Protein AF-A0A4V0I1I7-F1 (afdb_monomer)

Sequence (158 aa):
MDQAVNSFRTLLMPAVGELPGETQLRAARLLPERVKAGPLDWWPTDAVPNGTGDRLLVGVAVWSVYDLTMLDLLESAVRHGQGAGVPVGVFNIDQLAAADFERLMPGIGFVHHPPVVGHWVGGKLIEKACGFHARELVARLFGLDPKAMIERPTPAGA

Nearest PDB structures (foldseek):
  2dj0-assembly1_A  TM=6.803E-01  e=1.557E-02  Homo sapiens
  7f05-assembly1_A  TM=6.419E-01  e=9.604E-02  Homo sapiens
  5crg-assembly1_B  TM=6.267E-01  e=1.025E-01  Homo sapiens
  1sji-assembly1_B  TM=6.079E-01  e=9.604E-02  Canis lupus familiaris
  5crh-assembly1_B  TM=4.684E-01  e=1.094E-01  Homo sapiens

Solvent-accessible surface area (backbone atoms only — not comparable to full-atom values): 9039 Å² total; per-residue (Å²): 141,79,89,74,69,78,52,54,56,58,43,68,54,64,56,94,92,52,50,76,68,54,27,46,55,50,24,56,68,45,45,55,59,57,34,56,75,49,92,39,40,61,40,61,89,86,61,59,82,80,48,74,54,53,31,36,39,39,30,30,38,79,83,35,65,49,38,26,45,37,49,44,53,48,49,51,31,49,76,74,58,34,38,85,78,52,47,42,29,38,37,62,47,88,81,52,57,81,71,47,50,44,68,65,34,73,83,67,72,83,81,84,42,66,27,36,29,35,38,28,50,63,43,37,81,75,44,72,36,42,22,70,56,18,48,47,50,53,17,65,62,37,75,48,66,58,62,73,38,68,59,76,80,74,81,83,79,133

Secondary structure (DSSP, 8-state):
----S--GGGGGSPPTT--HHHHHHHHHHHHHHHHHTTTSEEPPTT----SSS-EEEEEE-TT-HHHHHHHHHHHHHHHTTTTTT--EEEEEGGG--HHHHHHHSTT-----SS-EEEEEETTEEEEEEEHHHHHHHHHHHHT--GGGGTPPPPPS--

Structure (mmCIF, N/CA/C/O backbone):
data_AF-A0A4V0I1I7-F1
#
_entry.id   AF-A0A4V0I1I7-F1
#
loop_
_atom_site.group_PDB
_atom_site.id
_atom_site.type_symbol
_atom_site.label_atom_id
_atom_site.label_alt_id
_atom_site.label_comp_id
_atom_site.label_asym_id
_atom_site.label_entity_id
_atom_site.label_seq_id
_atom_site.pdbx_PDB_ins_code
_atom_site.Cartn_x
_atom_site.Cartn_y
_atom_site.Cartn_z
_atom_site.occupancy
_atom_site.B_iso_or_equiv
_atom_site.auth_seq_id
_atom_site.auth_comp_id
_atom_site.auth_asym_id
_atom_site.auth_atom_id
_atom_site.pdbx_PDB_model_num
ATOM 1 N N . MET A 1 1 ? -7.654 -25.380 -11.602 1.00 40.44 1 MET A N 1
ATOM 2 C CA . MET A 1 1 ? -7.228 -24.347 -12.572 1.00 40.44 1 MET A CA 1
ATOM 3 C C . MET A 1 1 ? -7.431 -22.986 -11.917 1.00 40.44 1 MET A C 1
ATOM 5 O O . MET A 1 1 ? -8.263 -22.920 -11.026 1.00 40.44 1 MET A O 1
ATOM 9 N N . ASP A 1 2 ? -6.641 -21.983 -12.315 1.00 36.97 2 ASP A N 1
ATOM 10 C CA . ASP A 1 2 ? -6.636 -20.569 -11.866 1.00 36.97 2 ASP A CA 1
ATOM 11 C C . ASP A 1 2 ? -5.718 -20.147 -10.704 1.00 36.97 2 ASP A C 1
ATOM 13 O O . ASP A 1 2 ? -6.086 -19.352 -9.849 1.00 36.97 2 ASP A O 1
ATOM 17 N N . GLN A 1 3 ? -4.447 -20.565 -10.753 1.00 36.25 3 GLN A N 1
ATOM 18 C CA . GLN A 1 3 ? -3.342 -19.836 -10.097 1.00 36.25 3 GLN A CA 1
ATOM 19 C C . GLN A 1 3 ? -2.623 -18.859 -11.051 1.00 36.25 3 GLN A C 1
ATOM 21 O O . GLN A 1 3 ? -1.468 -18.502 -10.847 1.00 36.25 3 GLN A O 1
ATOM 26 N N . ALA A 1 4 ? -3.319 -18.399 -12.094 1.00 41.94 4 ALA A N 1
ATOM 27 C CA . ALA A 1 4 ? -2.883 -17.303 -12.960 1.00 41.94 4 ALA A CA 1
ATOM 28 C C . ALA A 1 4 ? -3.600 -15.988 -12.598 1.00 41.94 4 ALA A C 1
ATOM 30 O O . ALA A 1 4 ? -3.901 -15.169 -13.463 1.00 41.94 4 ALA A O 1
ATOM 31 N N . VAL A 1 5 ? -3.892 -15.773 -11.311 1.00 53.62 5 VAL A N 1
ATOM 32 C CA . VAL A 1 5 ? -4.196 -14.425 -10.821 1.00 53.62 5 VAL A CA 1
ATOM 33 C C . VAL A 1 5 ? -2.866 -13.669 -10.867 1.00 53.62 5 VAL A C 1
ATOM 35 O O . VAL A 1 5 ? -2.000 -13.900 -10.030 1.00 53.62 5 VAL A O 1
ATOM 38 N N . ASN A 1 6 ? -2.660 -12.875 -11.925 1.00 79.50 6 ASN A N 1
ATOM 39 C CA . ASN A 1 6 ? -1.418 -12.154 -12.238 1.00 79.50 6 ASN A CA 1
ATOM 40 C C . ASN A 1 6 ? -0.776 -11.557 -10.977 1.00 79.50 6 ASN A C 1
ATOM 42 O O . ASN A 1 6 ? -1.309 -10.606 -10.429 1.00 79.50 6 ASN A O 1
ATOM 46 N N . SER A 1 7 ? 0.351 -12.082 -10.502 1.00 90.62 7 SER A N 1
ATOM 47 C CA . SER A 1 7 ? 1.042 -11.542 -9.318 1.00 90.62 7 SER A CA 1
ATOM 48 C C . SER A 1 7 ? 1.454 -10.077 -9.531 1.00 90.62 7 SER A C 1
ATOM 50 O O . SER A 1 7 ? 1.843 -9.692 -10.630 1.00 90.62 7 SER A O 1
ATOM 52 N N . PHE A 1 8 ? 1.430 -9.244 -8.490 1.00 94.44 8 PHE A N 1
ATOM 53 C CA . PHE A 1 8 ? 1.973 -7.880 -8.535 1.00 94.44 8 PHE A CA 1
ATOM 54 C C . PHE A 1 8 ? 3.439 -7.863 -8.979 1.00 94.44 8 PHE A C 1
ATOM 56 O O . PHE A 1 8 ? 3.883 -6.930 -9.643 1.00 94.44 8 PHE A O 1
ATOM 63 N N . ARG A 1 9 ? 4.195 -8.921 -8.681 1.00 91.50 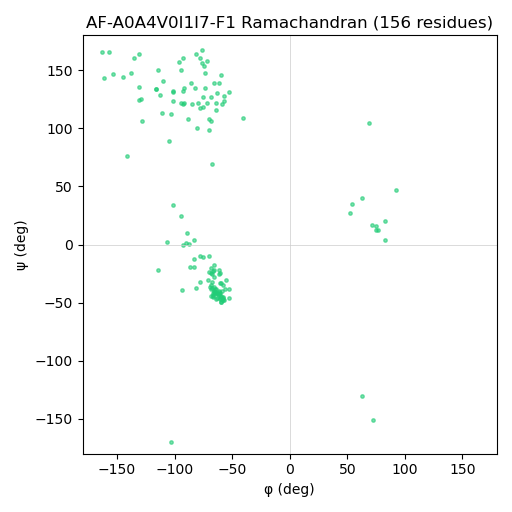9 ARG A N 1
ATOM 64 C CA . ARG A 1 9 ? 5.608 -9.048 -9.056 1.00 91.50 9 ARG A CA 1
ATOM 65 C C . ARG A 1 9 ? 5.814 -9.155 -10.562 1.00 91.50 9 ARG A C 1
ATOM 67 O O . ARG A 1 9 ? 6.892 -8.803 -11.039 1.00 91.50 9 ARG A O 1
ATOM 74 N N . THR A 1 10 ? 4.802 -9.578 -11.324 1.00 92.00 10 THR A N 1
ATOM 75 C CA . THR A 1 10 ? 4.903 -9.618 -12.791 1.00 92.00 10 THR A CA 1
ATOM 76 C C . THR A 1 10 ? 5.019 -8.219 -13.393 1.00 92.00 10 THR A C 1
ATOM 78 O O . THR A 1 10 ? 5.499 -8.084 -14.515 1.00 92.00 10 THR A O 1
ATOM 81 N N . LEU A 1 11 ? 4.668 -7.162 -12.645 1.00 92.19 11 LEU A N 1
ATOM 82 C CA . LEU A 1 11 ? 4.889 -5.777 -13.065 1.00 92.19 11 LEU A CA 1
ATOM 83 C C . LEU A 1 11 ? 6.376 -5.482 -13.314 1.00 92.19 11 LEU A C 1
ATOM 85 O O . LEU A 1 11 ? 6.687 -4.730 -14.235 1.00 92.19 11 LEU A O 1
ATOM 89 N N . LEU A 1 12 ? 7.277 -6.117 -12.553 1.00 91.06 12 LEU A N 1
ATOM 90 C CA . LEU A 1 12 ? 8.732 -5.969 -12.678 1.00 91.06 12 LEU A CA 1
ATOM 91 C C . LEU A 1 12 ? 9.385 -6.963 -13.645 1.00 91.06 12 LEU A C 1
ATOM 93 O O . LEU A 1 12 ? 10.606 -6.943 -13.797 1.00 91.06 12 LEU A O 1
ATOM 97 N N . MET A 1 13 ? 8.617 -7.838 -14.299 1.00 88.94 13 MET A N 1
ATOM 98 C CA . MET A 1 13 ? 9.179 -8.674 -15.357 1.00 88.94 13 MET A CA 1
ATOM 99 C C . MET A 1 13 ? 9.462 -7.795 -16.578 1.00 88.94 13 MET A C 1
ATOM 101 O O . MET A 1 13 ? 8.521 -7.161 -17.061 1.00 88.94 13 MET A O 1
ATOM 105 N N . PRO A 1 14 ? 10.708 -7.726 -17.075 1.00 85.06 14 PRO A N 1
ATOM 106 C CA . PRO A 1 14 ? 11.041 -6.889 -18.221 1.00 85.06 14 PRO A CA 1
ATOM 107 C C . PRO A 1 14 ? 10.336 -7.399 -19.479 1.00 85.06 14 PRO A C 1
ATOM 109 O O . PRO A 1 14 ? 10.271 -8.608 -19.722 1.00 85.06 14 PRO A O 1
ATOM 112 N N . ALA A 1 15 ? 9.817 -6.482 -20.293 1.00 83.69 15 ALA A N 1
ATOM 113 C CA . ALA A 1 15 ? 9.385 -6.819 -21.641 1.00 83.69 15 ALA A CA 1
ATOM 114 C C . ALA A 1 15 ? 10.608 -7.077 -22.541 1.00 83.69 15 ALA A C 1
ATOM 116 O O . ALA A 1 15 ? 11.723 -6.629 -22.264 1.00 83.69 15 ALA A O 1
ATOM 117 N N . VAL A 1 16 ? 10.410 -7.817 -23.635 1.00 85.00 16 VAL A N 1
ATOM 118 C CA . VAL A 1 16 ? 11.488 -8.094 -24.595 1.00 85.00 16 VAL A CA 1
ATOM 119 C C . VAL A 1 16 ? 12.040 -6.773 -25.137 1.00 85.00 16 VAL A C 1
ATOM 121 O O . VAL A 1 16 ? 11.303 -5.991 -25.729 1.00 85.00 16 VAL A O 1
ATOM 124 N N . GLY A 1 17 ? 13.340 -6.546 -24.936 1.00 85.38 17 GLY A N 1
ATOM 125 C CA . GLY A 1 17 ? 14.036 -5.337 -25.386 1.00 85.38 17 GLY A CA 1
ATOM 126 C C . GLY A 1 17 ? 13.905 -4.122 -24.461 1.00 85.38 17 GLY A C 1
ATOM 127 O O . GLY A 1 17 ? 14.421 -3.067 -24.811 1.00 85.38 17 GLY A O 1
ATOM 128 N N . GLU A 1 18 ? 13.255 -4.255 -23.302 1.00 86.69 18 GLU A N 1
ATOM 129 C CA . GLU A 1 18 ? 13.057 -3.162 -22.343 1.00 86.69 18 GLU A CA 1
ATOM 130 C C . GLU A 1 18 ? 14.289 -2.975 -21.442 1.00 86.69 18 GLU A C 1
ATOM 132 O O . GLU A 1 18 ? 14.843 -3.936 -20.898 1.00 86.69 18 GLU A O 1
ATOM 137 N N . LEU A 1 19 ? 14.716 -1.725 -21.251 1.00 86.88 19 LEU A N 1
ATOM 138 C CA . LEU A 1 19 ? 15.767 -1.382 -20.294 1.00 86.88 19 LEU A CA 1
ATOM 139 C C . LEU A 1 19 ? 15.224 -1.409 -18.848 1.00 86.88 19 LEU A C 1
ATOM 141 O O . LEU A 1 19 ? 14.032 -1.186 -18.618 1.00 86.88 19 LEU A O 1
ATOM 145 N N . PRO A 1 20 ? 16.079 -1.595 -17.820 1.00 78.25 20 PRO A N 1
ATOM 146 C CA . PRO A 1 20 ? 15.618 -1.657 -16.429 1.00 78.25 20 PRO A CA 1
ATOM 147 C C . PRO A 1 20 ? 14.811 -0.432 -15.957 1.00 78.25 20 PRO A C 1
ATOM 149 O O . PRO A 1 20 ? 13.827 -0.585 -15.235 1.00 78.25 20 PRO A O 1
ATOM 152 N N . GLY A 1 21 ? 15.183 0.783 -16.380 1.00 82.69 21 GLY A N 1
ATOM 153 C CA . GLY A 1 21 ? 14.437 2.004 -16.039 1.00 82.69 21 GLY A CA 1
ATOM 154 C C . GLY A 1 21 ? 13.056 2.076 -16.703 1.00 82.69 21 GLY A C 1
ATOM 155 O O . GLY A 1 21 ? 12.094 2.536 -16.091 1.00 82.69 21 GLY A O 1
ATOM 156 N N . GLU A 1 22 ? 12.931 1.555 -17.924 1.00 88.88 22 GLU A N 1
ATOM 157 C CA . GLU A 1 22 ? 11.658 1.486 -18.652 1.00 88.88 22 GLU A CA 1
ATOM 158 C C . GLU A 1 22 ? 10.698 0.496 -17.982 1.00 88.88 22 GLU A C 1
ATOM 160 O O . GLU A 1 22 ? 9.518 0.805 -17.810 1.00 88.88 22 GLU A O 1
ATOM 165 N N . THR A 1 23 ? 11.231 -0.623 -17.474 1.00 89.56 23 THR A N 1
ATOM 166 C CA . THR A 1 23 ? 10.464 -1.608 -16.694 1.00 89.56 23 THR A CA 1
ATOM 167 C C . THR A 1 23 ? 9.822 -0.964 -15.464 1.00 89.56 23 THR A C 1
ATOM 169 O O . THR A 1 23 ? 8.639 -1.174 -15.205 1.00 89.56 23 THR A O 1
ATOM 172 N N . GLN A 1 24 ? 10.565 -0.140 -14.715 1.00 89.62 24 GLN A N 1
ATOM 173 C CA . GLN A 1 24 ? 10.038 0.536 -13.522 1.00 89.62 24 GLN A CA 1
ATOM 174 C C . GLN A 1 24 ? 8.955 1.565 -13.866 1.00 89.62 24 GLN A C 1
ATOM 176 O O . GLN A 1 24 ? 7.911 1.599 -13.213 1.00 89.62 24 GLN A O 1
ATOM 181 N N . LEU A 1 25 ? 9.160 2.366 -14.917 1.00 91.25 25 LEU A N 1
ATOM 182 C CA . LEU A 1 25 ? 8.164 3.334 -15.389 1.00 91.25 25 LEU A CA 1
ATOM 183 C C . LEU A 1 25 ? 6.878 2.642 -15.853 1.00 91.25 25 LEU A C 1
ATOM 185 O O . LEU A 1 25 ? 5.772 3.071 -15.511 1.00 91.25 25 LEU A O 1
ATOM 189 N N . ARG A 1 26 ? 7.007 1.539 -16.599 1.00 93.38 26 ARG A N 1
ATOM 190 C CA . ARG A 1 26 ? 5.865 0.721 -17.009 1.00 93.38 26 ARG A CA 1
ATOM 191 C C . ARG A 1 26 ? 5.158 0.122 -15.798 1.00 93.38 26 ARG A C 1
ATOM 193 O O . ARG A 1 26 ? 3.933 0.203 -15.727 1.00 93.38 26 ARG A O 1
ATOM 200 N N . ALA A 1 27 ? 5.900 -0.444 -14.850 1.00 93.50 27 ALA A N 1
ATOM 201 C CA . ALA A 1 27 ? 5.341 -1.007 -13.628 1.00 93.50 27 ALA A CA 1
ATOM 202 C C . ALA A 1 27 ? 4.544 0.048 -12.843 1.00 93.50 27 ALA A C 1
ATOM 204 O O . ALA A 1 27 ? 3.400 -0.208 -12.471 1.00 93.50 27 ALA A O 1
ATOM 205 N N . ALA A 1 28 ? 5.095 1.256 -12.666 1.00 93.69 28 ALA A N 1
ATOM 206 C CA . ALA A 1 28 ? 4.421 2.367 -11.991 1.00 93.69 28 ALA A CA 1
ATOM 207 C C . ALA A 1 28 ? 3.104 2.757 -12.682 1.00 93.69 28 ALA A C 1
ATOM 209 O O . ALA A 1 28 ? 2.111 3.031 -12.008 1.00 93.69 28 ALA A O 1
ATOM 210 N N . ARG A 1 29 ? 3.082 2.753 -14.023 1.00 94.31 29 ARG A N 1
ATOM 211 C CA . ARG A 1 29 ? 1.887 3.053 -14.826 1.00 94.31 29 ARG A CA 1
ATOM 212 C C . ARG A 1 29 ? 0.814 1.965 -14.729 1.00 94.31 29 ARG A C 1
ATOM 214 O O . ARG A 1 29 ? -0.366 2.291 -14.746 1.00 94.31 29 ARG A O 1
ATOM 221 N N . LEU A 1 30 ? 1.215 0.697 -14.647 1.00 95.19 30 LEU A N 1
ATOM 222 C CA . LEU A 1 30 ? 0.305 -0.456 -14.621 1.00 95.19 30 LEU A CA 1
ATOM 223 C C . LEU A 1 30 ? -0.188 -0.819 -13.213 1.00 95.19 30 LEU A C 1
ATOM 225 O O . LEU A 1 30 ? -1.205 -1.499 -13.075 1.00 95.19 30 LEU A O 1
ATOM 229 N N . LEU A 1 31 ? 0.503 -0.368 -12.163 1.00 95.81 31 LEU A N 1
ATOM 230 C CA . LEU A 1 31 ? 0.139 -0.661 -10.777 1.00 95.81 31 LEU A CA 1
ATOM 231 C C . LEU A 1 31 ? -1.327 -0.309 -10.440 1.00 95.81 31 LEU A C 1
ATOM 233 O O . LEU A 1 31 ? -2.000 -1.174 -9.878 1.00 95.81 31 LEU A O 1
ATOM 237 N N . PRO A 1 32 ? -1.881 0.869 -10.804 1.00 96.31 32 PRO A N 1
ATOM 238 C CA . PRO A 1 32 ? -3.275 1.199 -10.496 1.00 96.31 32 PRO A CA 1
ATOM 239 C C . PRO A 1 32 ? -4.279 0.231 -11.124 1.00 96.31 32 PRO A C 1
ATOM 241 O O . PRO A 1 32 ? -5.247 -0.162 -10.477 1.00 96.31 32 PRO A O 1
ATOM 244 N N . GLU A 1 33 ? -4.057 -0.162 -12.379 1.00 95.81 33 GLU A N 1
ATOM 245 C CA . GLU A 1 33 ? -4.910 -1.125 -13.083 1.00 95.81 33 GLU A CA 1
ATOM 246 C C . GLU A 1 33 ? -4.831 -2.498 -12.418 1.00 95.81 33 GLU A C 1
ATOM 248 O O . GLU A 1 33 ? -5.858 -3.140 -12.195 1.00 95.81 33 GLU A O 1
ATOM 253 N N . ARG A 1 34 ? -3.625 -2.916 -12.017 1.00 95.94 34 ARG A N 1
ATOM 254 C CA . ARG A 1 34 ? -3.431 -4.182 -11.315 1.00 95.94 34 ARG A CA 1
ATOM 255 C C . ARG A 1 34 ? -4.117 -4.203 -9.951 1.00 95.94 34 ARG A C 1
ATOM 257 O O . ARG A 1 34 ? -4.730 -5.215 -9.619 1.00 95.94 34 ARG A O 1
ATOM 264 N N . VAL A 1 35 ? -4.041 -3.119 -9.179 1.00 96.94 35 VAL A N 1
ATOM 265 C CA . VAL A 1 35 ? -4.757 -2.994 -7.896 1.00 96.94 35 VAL A CA 1
ATOM 266 C C . VAL A 1 35 ? -6.267 -3.121 -8.121 1.00 96.94 35 VAL A C 1
ATOM 268 O O . VAL A 1 35 ? -6.902 -3.959 -7.489 1.00 96.94 35 VAL A O 1
ATOM 271 N N . LYS A 1 36 ? -6.821 -2.371 -9.084 1.00 95.44 36 LYS A N 1
ATOM 272 C CA . LYS A 1 36 ? -8.264 -2.350 -9.398 1.00 95.44 36 LYS A CA 1
ATOM 273 C C . LYS A 1 36 ? -8.817 -3.671 -9.943 1.00 95.44 36 LYS A C 1
ATOM 275 O O . LYS A 1 36 ? -10.021 -3.888 -9.883 1.00 95.44 36 LYS A O 1
ATOM 280 N N . ALA A 1 37 ? -7.969 -4.539 -10.495 1.00 95.31 37 ALA A N 1
ATOM 281 C CA . ALA A 1 37 ? -8.361 -5.886 -10.918 1.00 95.31 37 ALA A CA 1
ATOM 282 C C . ALA A 1 37 ? -8.532 -6.866 -9.734 1.00 95.31 37 ALA A C 1
ATOM 284 O O . ALA A 1 37 ? -9.012 -7.990 -9.912 1.00 95.31 37 ALA A O 1
ATOM 285 N N . GLY A 1 38 ? -8.100 -6.465 -8.536 1.00 93.75 38 GLY A N 1
ATOM 286 C CA . GLY A 1 38 ? -8.170 -7.233 -7.300 1.00 93.75 38 GLY A CA 1
ATOM 287 C C . GLY A 1 38 ? -9.286 -6.782 -6.350 1.00 93.75 38 GLY A C 1
ATOM 288 O O . GLY A 1 38 ? -10.142 -5.984 -6.716 1.00 93.75 38 GLY A O 1
ATOM 289 N N . PRO A 1 39 ? -9.282 -7.291 -5.106 1.00 95.62 39 PRO A N 1
ATOM 290 C CA . PRO A 1 39 ? -10.163 -6.842 -4.029 1.00 95.62 39 PRO A CA 1
ATOM 291 C C . PRO A 1 39 ? -9.631 -5.591 -3.299 1.00 95.62 39 PRO A C 1
ATOM 293 O O . PRO A 1 39 ? -10.180 -5.207 -2.271 1.00 95.62 39 PRO A O 1
ATOM 296 N N . LEU A 1 40 ? -8.511 -5.023 -3.755 1.00 96.81 40 LEU A N 1
ATOM 297 C CA . LEU A 1 40 ? -7.871 -3.857 -3.152 1.00 96.81 40 LEU A CA 1
ATOM 298 C C . LEU A 1 40 ? -8.355 -2.581 -3.857 1.00 96.81 40 LEU A C 1
ATOM 300 O O . LEU A 1 40 ? -8.627 -2.589 -5.057 1.00 96.81 40 LEU A O 1
ATOM 304 N N . ASP A 1 41 ? -8.389 -1.466 -3.136 1.00 96.06 41 ASP A N 1
ATOM 305 C CA . ASP A 1 41 ? -8.741 -0.163 -3.694 1.00 96.06 41 ASP A CA 1
ATOM 306 C C . ASP A 1 41 ? -7.482 0.571 -4.162 1.00 96.06 41 ASP A C 1
ATOM 308 O O . ASP A 1 41 ? -6.507 0.689 -3.420 1.00 96.06 41 ASP A O 1
ATOM 312 N N . TRP A 1 42 ? -7.504 1.161 -5.358 1.00 96.62 42 TRP A N 1
ATOM 313 C CA . TRP A 1 42 ? -6.496 2.164 -5.708 1.00 96.62 42 TRP A CA 1
ATOM 314 C C . TRP A 1 42 ? -6.819 3.479 -4.997 1.00 96.62 42 TRP A C 1
ATOM 316 O O . TRP A 1 42 ? -7.872 4.073 -5.240 1.00 96.62 42 TRP A O 1
ATOM 326 N N . TRP A 1 43 ? -5.911 3.940 -4.140 1.00 94.62 43 TRP A N 1
ATOM 327 C CA . TRP A 1 43 ? -6.061 5.177 -3.389 1.00 94.62 43 TRP A CA 1
ATOM 328 C C . TRP A 1 43 ? -5.413 6.347 -4.141 1.00 94.62 43 TRP A C 1
ATOM 330 O O . TRP A 1 43 ? -4.211 6.310 -4.418 1.00 94.62 43 TRP A O 1
ATOM 340 N N . PRO A 1 44 ? -6.175 7.399 -4.479 1.00 88.81 44 PRO A N 1
ATOM 341 C CA . PRO A 1 44 ? -5.616 8.577 -5.120 1.00 88.81 44 PRO A CA 1
ATOM 342 C C . PRO A 1 44 ? -4.810 9.396 -4.099 1.00 88.81 44 PRO A C 1
ATOM 344 O O . PRO A 1 44 ? -5.223 9.593 -2.957 1.00 88.81 44 PRO A O 1
ATOM 347 N N . THR A 1 45 ? -3.618 9.841 -4.491 1.00 82.75 45 THR A N 1
ATOM 348 C CA . THR A 1 45 ? -2.625 10.450 -3.590 1.00 82.75 45 THR A CA 1
ATOM 349 C C . THR A 1 45 ? -3.034 11.822 -3.044 1.00 82.75 45 THR A C 1
ATOM 351 O O . THR A 1 45 ? -2.531 12.254 -2.005 1.00 82.75 45 THR A O 1
ATOM 354 N N . ASP A 1 46 ? -3.971 12.506 -3.693 1.00 83.25 46 ASP A N 1
ATOM 355 C CA . ASP A 1 46 ? -4.566 13.772 -3.260 1.00 83.25 46 ASP A CA 1
ATOM 356 C C . ASP A 1 46 ? -5.713 13.586 -2.249 1.00 83.25 46 ASP A C 1
ATOM 358 O O . ASP A 1 46 ? -6.000 14.502 -1.473 1.00 83.25 46 ASP A O 1
ATOM 362 N N . ALA A 1 47 ? -6.315 12.396 -2.167 1.00 84.38 47 ALA A N 1
ATOM 363 C CA . ALA A 1 47 ? -7.357 12.115 -1.189 1.00 84.38 47 ALA A CA 1
ATOM 364 C C . ALA A 1 47 ? -6.775 11.922 0.213 1.00 84.38 47 ALA A C 1
ATOM 366 O O . ALA A 1 47 ? -5.903 11.084 0.452 1.00 84.38 47 ALA A O 1
ATOM 367 N N . VAL A 1 48 ? -7.316 12.672 1.169 1.00 80.56 48 VAL A N 1
ATOM 368 C CA . VAL A 1 48 ? -7.045 12.452 2.589 1.00 80.56 48 VAL A CA 1
ATOM 369 C C . VAL A 1 48 ? -8.025 11.389 3.100 1.00 80.56 48 VAL A C 1
ATOM 371 O O . VAL A 1 48 ? -9.199 11.431 2.714 1.00 80.56 48 VAL A O 1
ATOM 374 N N . PRO A 1 49 ? -7.591 10.433 3.938 1.00 78.88 49 PRO A N 1
ATOM 375 C CA . PRO A 1 49 ? -8.470 9.462 4.599 1.00 78.88 49 PRO A CA 1
ATOM 376 C C . PRO A 1 49 ? -9.399 10.139 5.627 1.00 78.88 49 PRO A C 1
ATOM 378 O O . PRO A 1 49 ? -9.285 9.959 6.833 1.00 78.88 49 PRO A O 1
ATOM 381 N N . ASN A 1 50 ? -10.345 10.932 5.126 1.00 68.44 50 ASN A N 1
ATOM 382 C CA . ASN A 1 50 ? -11.324 11.689 5.893 1.00 68.44 50 ASN A CA 1
ATOM 383 C C . ASN A 1 50 ? -12.673 10.979 5.768 1.00 68.44 50 ASN A C 1
ATOM 385 O O . ASN A 1 50 ? -13.446 11.241 4.849 1.00 68.44 50 ASN A O 1
ATOM 389 N N . GLY A 1 51 ? -12.952 10.037 6.659 1.00 72.75 51 GLY A N 1
ATOM 390 C CA . GLY A 1 51 ? -14.214 9.300 6.676 1.00 72.75 51 GLY A CA 1
ATOM 391 C C . GLY A 1 51 ? -14.421 8.616 8.018 1.00 72.75 51 GLY A C 1
ATOM 392 O O . GLY A 1 51 ? -13.487 8.511 8.795 1.00 72.75 51 GLY A O 1
ATOM 393 N N . THR A 1 52 ? -15.634 8.157 8.313 1.00 76.75 52 THR A N 1
ATOM 394 C CA . THR A 1 52 ? -15.961 7.493 9.590 1.00 76.75 52 THR A CA 1
ATOM 395 C C . THR A 1 52 ? -15.703 5.984 9.587 1.00 76.75 52 THR A C 1
ATOM 397 O O . THR A 1 52 ? -15.973 5.327 10.586 1.00 76.75 52 THR A O 1
ATOM 400 N N . GLY A 1 53 ? -15.214 5.426 8.477 1.00 84.69 53 GLY A N 1
ATOM 401 C CA . GLY A 1 53 ? -14.952 3.996 8.328 1.00 84.69 53 GLY A CA 1
ATOM 402 C C . GLY A 1 53 ? -13.520 3.603 8.675 1.00 84.69 53 GLY A C 1
ATOM 403 O O . GLY A 1 53 ? -12.606 4.433 8.661 1.00 84.69 53 GLY A O 1
ATOM 404 N N . ASP A 1 54 ? -13.341 2.317 8.945 1.00 93.19 54 ASP A N 1
ATOM 405 C CA . ASP A 1 54 ? -12.026 1.704 9.105 1.00 93.19 54 ASP A CA 1
ATOM 406 C C . ASP A 1 54 ? -11.358 1.563 7.731 1.00 93.19 54 ASP A C 1
ATOM 408 O O . ASP A 1 54 ? -12.039 1.392 6.716 1.00 93.19 54 ASP A O 1
ATOM 412 N N . ARG A 1 55 ? -10.029 1.676 7.672 1.00 94.94 55 ARG A N 1
ATOM 413 C CA . ARG A 1 55 ? -9.253 1.515 6.434 1.00 94.94 55 ARG A CA 1
ATOM 414 C C . ARG A 1 55 ? -7.788 1.243 6.737 1.00 94.94 55 ARG A C 1
ATOM 416 O O . ARG A 1 55 ? -7.197 1.863 7.618 1.00 94.94 55 ARG A O 1
ATOM 423 N N . LEU A 1 56 ? -7.168 0.399 5.925 1.00 96.56 56 LEU A N 1
ATOM 424 C CA . LEU A 1 56 ? -5.717 0.317 5.825 1.00 96.56 56 LEU A CA 1
ATOM 425 C C . LEU A 1 56 ? -5.260 1.068 4.571 1.00 96.56 56 LEU A C 1
ATOM 427 O O . LEU A 1 56 ? -5.708 0.755 3.473 1.00 96.56 56 LEU A 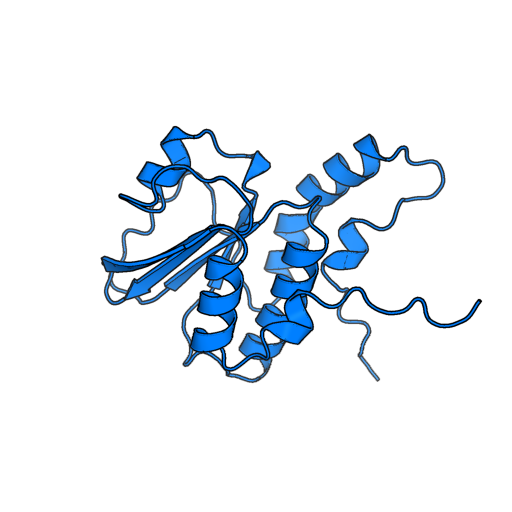O 1
ATOM 431 N N . LEU A 1 57 ? -4.371 2.048 4.713 1.00 96.88 57 LEU A N 1
ATOM 432 C CA . LEU A 1 57 ? -3.665 2.657 3.586 1.00 96.88 57 LEU A CA 1
ATOM 433 C C . LEU A 1 57 ? -2.254 2.087 3.489 1.00 96.88 57 LEU A C 1
ATOM 435 O O . LEU A 1 57 ? -1.532 2.066 4.483 1.00 96.88 57 LEU A O 1
ATOM 439 N N . VAL A 1 58 ? -1.866 1.663 2.289 1.00 97.81 58 VAL A N 1
ATOM 440 C CA . VAL A 1 58 ? -0.589 1.013 1.991 1.00 97.81 58 VAL A CA 1
ATOM 441 C C . VAL A 1 58 ? 0.087 1.735 0.827 1.00 97.81 58 VAL A C 1
ATOM 443 O O . VAL A 1 58 ? -0.308 1.614 -0.330 1.00 97.81 58 VAL A O 1
ATOM 446 N N . GLY A 1 59 ? 1.127 2.493 1.141 1.00 97.50 59 GLY A N 1
ATOM 447 C CA . GLY A 1 59 ? 2.036 3.086 0.175 1.00 97.50 59 GLY A CA 1
ATOM 448 C C . GLY A 1 59 ? 3.126 2.098 -0.197 1.00 97.50 59 GLY A C 1
ATOM 449 O O . GLY A 1 59 ? 3.891 1.683 0.674 1.00 97.50 59 GLY A O 1
ATOM 450 N N . VAL A 1 60 ? 3.225 1.759 -1.479 1.00 97.69 60 VAL A N 1
ATOM 451 C CA . VAL A 1 60 ? 4.254 0.854 -2.001 1.00 97.69 60 VAL A CA 1
ATOM 452 C C . VAL A 1 60 ? 5.218 1.550 -2.948 1.00 97.69 60 VAL A C 1
ATOM 454 O O . VAL A 1 60 ? 4.841 2.473 -3.669 1.00 97.69 60 VAL A O 1
ATOM 457 N N . ALA A 1 61 ? 6.454 1.067 -2.978 1.00 96.06 61 ALA A N 1
ATOM 458 C CA . ALA A 1 61 ? 7.420 1.365 -4.025 1.00 96.06 61 ALA A CA 1
ATOM 459 C C . ALA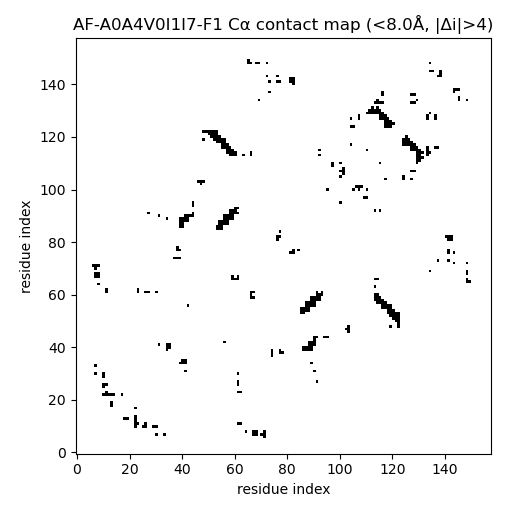 A 1 61 ? 7.367 0.276 -5.095 1.00 96.06 61 ALA A C 1
ATOM 461 O O . ALA A 1 61 ? 7.615 -0.896 -4.805 1.00 96.06 61 ALA A O 1
ATOM 462 N N . VAL A 1 62 ? 7.096 0.640 -6.350 1.00 94.56 62 VAL A N 1
ATOM 463 C CA . VAL A 1 62 ? 6.903 -0.372 -7.405 1.00 94.56 62 VAL A CA 1
ATOM 464 C C . VAL A 1 62 ? 8.186 -1.142 -7.729 1.00 94.56 62 VAL A C 1
ATOM 466 O O . VAL A 1 62 ? 8.133 -2.282 -8.172 1.00 94.56 62 VAL A O 1
ATOM 469 N N . TRP A 1 63 ? 9.347 -0.538 -7.480 1.00 92.00 63 TRP A N 1
ATOM 470 C CA . TRP A 1 63 ? 10.659 -1.164 -7.635 1.00 92.00 63 TRP A CA 1
ATOM 471 C C . TRP A 1 63 ? 11.017 -2.112 -6.476 1.00 92.00 63 TRP A C 1
ATOM 473 O O . TRP A 1 63 ? 12.000 -2.850 -6.567 1.00 92.00 63 TRP A O 1
ATOM 483 N N . SER A 1 64 ? 10.238 -2.127 -5.388 1.00 93.75 64 SER A N 1
ATOM 484 C CA . SER A 1 64 ? 10.457 -3.003 -4.235 1.00 93.75 64 SER A CA 1
ATOM 485 C C . SER A 1 64 ? 9.752 -4.341 -4.438 1.00 93.75 64 SER A C 1
ATOM 487 O O . SER A 1 64 ? 8.536 -4.462 -4.305 1.00 93.75 64 SER A O 1
ATOM 489 N N . VAL A 1 65 ? 10.530 -5.397 -4.690 1.00 92.56 65 VAL A N 1
ATOM 490 C CA . VAL A 1 65 ? 9.991 -6.768 -4.751 1.00 92.56 65 VAL A CA 1
ATOM 491 C C . VAL A 1 65 ? 9.292 -7.147 -3.442 1.00 92.56 65 VAL A C 1
ATOM 493 O O . VAL A 1 65 ? 8.283 -7.838 -3.489 1.00 92.56 65 VAL A O 1
ATOM 496 N N . TYR A 1 66 ? 9.784 -6.677 -2.291 1.00 93.50 66 TYR A N 1
ATOM 497 C CA . TYR A 1 66 ? 9.160 -6.951 -0.993 1.00 93.50 66 TYR A CA 1
ATOM 498 C C . TYR A 1 66 ? 7.762 -6.339 -0.885 1.00 93.50 66 TYR A C 1
ATOM 500 O O . TYR A 1 66 ? 6.856 -6.971 -0.349 1.00 93.50 66 TYR A O 1
ATOM 508 N N . ASP A 1 67 ? 7.569 -5.140 -1.429 1.00 96.25 67 ASP A N 1
ATOM 509 C CA . ASP A 1 67 ? 6.270 -4.474 -1.435 1.00 96.25 67 ASP A CA 1
ATOM 510 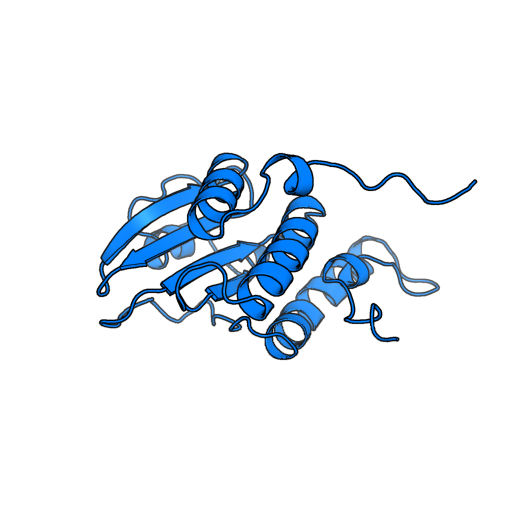C C . ASP A 1 67 ? 5.289 -5.202 -2.351 1.00 96.25 67 ASP A C 1
ATOM 512 O O . ASP A 1 67 ? 4.151 -5.449 -1.963 1.00 96.25 67 ASP A O 1
ATOM 516 N N . LEU A 1 68 ? 5.736 -5.602 -3.546 1.00 95.56 68 LEU A N 1
ATOM 517 C CA . LEU A 1 68 ? 4.895 -6.348 -4.483 1.00 95.56 68 LEU A CA 1
ATOM 518 C C . LEU A 1 68 ? 4.534 -7.740 -3.942 1.00 95.56 68 LEU A C 1
ATOM 520 O O . LEU A 1 68 ? 3.384 -8.152 -4.057 1.00 95.56 68 LEU A O 1
ATOM 524 N N . THR A 1 69 ? 5.472 -8.438 -3.290 1.00 94.38 69 THR A N 1
ATOM 525 C CA . THR A 1 69 ? 5.186 -9.696 -2.579 1.00 94.38 69 THR A CA 1
ATOM 526 C C . THR A 1 69 ? 4.181 -9.474 -1.447 1.00 94.38 69 THR A C 1
ATOM 528 O O . THR A 1 69 ? 3.253 -10.263 -1.279 1.00 94.38 69 THR A O 1
ATOM 531 N N . MET A 1 70 ? 4.329 -8.394 -0.674 1.00 95.69 70 MET A N 1
ATOM 532 C CA . MET A 1 70 ? 3.366 -8.051 0.371 1.00 95.69 70 MET A CA 1
ATOM 533 C C . MET A 1 70 ? 1.971 -7.798 -0.217 1.00 95.69 70 MET A C 1
ATOM 535 O O . MET A 1 70 ? 0.996 -8.258 0.370 1.00 95.69 70 MET A O 1
ATOM 539 N N . LEU A 1 71 ? 1.858 -7.124 -1.368 1.00 97.19 71 LEU A N 1
ATOM 540 C CA . LEU A 1 71 ? 0.570 -6.919 -2.041 1.00 97.19 71 LEU A CA 1
ATOM 541 C C . LEU A 1 71 ? -0.061 -8.228 -2.530 1.00 97.19 71 LEU A C 1
ATOM 543 O O . LEU A 1 71 ? -1.272 -8.374 -2.400 1.00 97.19 71 LEU A O 1
ATOM 547 N N . ASP A 1 72 ? 0.725 -9.187 -3.031 1.00 96.12 72 ASP A N 1
ATOM 548 C CA . ASP A 1 72 ? 0.217 -10.521 -3.394 1.00 96.12 72 ASP A CA 1
ATOM 549 C C . ASP A 1 72 ? -0.385 -11.245 -2.179 1.00 96.12 72 ASP A C 1
ATOM 551 O O . ASP A 1 72 ? -1.491 -11.789 -2.241 1.00 96.12 72 ASP A O 1
ATOM 555 N N . LEU A 1 73 ? 0.329 -11.226 -1.049 1.00 95.31 73 LEU A N 1
ATOM 556 C CA . LEU A 1 73 ? -0.125 -11.851 0.195 1.00 95.31 73 LEU A CA 1
ATOM 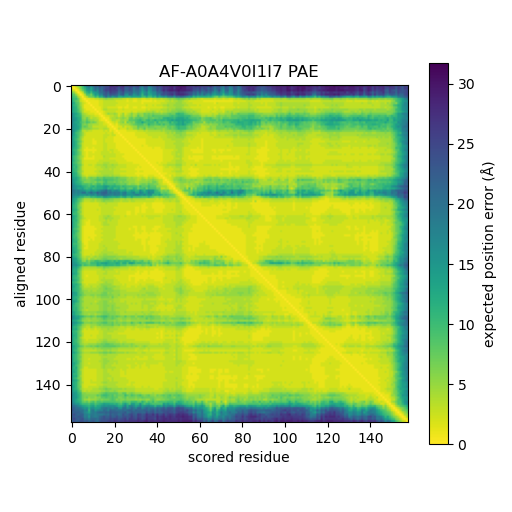557 C C . LEU A 1 73 ? -1.353 -11.140 0.769 1.00 95.31 73 LEU A C 1
ATOM 559 O O . LEU A 1 73 ? -2.292 -11.801 1.211 1.00 95.31 73 LEU A O 1
ATOM 563 N N . LEU A 1 74 ? -1.367 -9.807 0.729 1.00 95.94 74 LEU A N 1
ATOM 564 C CA . LEU A 1 74 ? -2.478 -8.991 1.204 1.00 95.94 74 LEU A CA 1
ATOM 565 C C . LEU A 1 74 ? -3.728 -9.188 0.344 1.00 95.94 74 LEU A C 1
ATOM 567 O O . LEU A 1 74 ? -4.809 -9.401 0.884 1.00 95.94 74 LEU A O 1
ATOM 571 N N . GLU A 1 75 ? -3.587 -9.191 -0.984 1.00 96.00 75 GLU A N 1
ATOM 572 C CA . GLU A 1 75 ? -4.681 -9.512 -1.901 1.00 96.00 75 GLU A CA 1
ATOM 573 C C . GLU A 1 75 ? -5.259 -10.899 -1.602 1.00 96.00 75 GLU A C 1
ATOM 575 O O . GLU A 1 75 ? -6.478 -11.041 -1.488 1.00 96.00 75 GLU A O 1
ATOM 580 N N . SER A 1 76 ? -4.401 -11.911 -1.443 1.00 95.00 76 SER A N 1
ATOM 581 C CA . SER A 1 76 ? -4.843 -13.260 -1.087 1.00 95.00 76 SER A CA 1
ATOM 582 C C . SER A 1 76 ? -5.604 -13.261 0.241 1.00 95.00 76 SER A C 1
ATOM 584 O O . SER A 1 76 ? -6.713 -13.789 0.303 1.00 95.00 76 SER A O 1
ATOM 586 N N . ALA A 1 77 ? -5.074 -12.611 1.280 1.00 95.44 77 ALA A N 1
ATOM 587 C CA . ALA A 1 77 ? -5.734 -12.517 2.580 1.00 95.44 77 ALA A CA 1
ATOM 588 C C . ALA A 1 77 ? -7.127 -11.882 2.495 1.00 95.44 77 ALA A C 1
ATOM 590 O O . ALA A 1 77 ? -8.090 -12.449 3.016 1.00 95.44 77 ALA A O 1
ATOM 591 N N . VAL A 1 78 ? -7.262 -10.754 1.791 1.00 95.56 78 VAL A N 1
ATOM 592 C CA . VAL A 1 78 ? -8.561 -10.087 1.617 1.00 95.56 78 VAL A CA 1
ATOM 593 C C . VAL A 1 78 ? -9.549 -10.997 0.880 1.00 95.56 78 VAL A C 1
ATOM 595 O O . VAL A 1 78 ? -10.699 -11.111 1.304 1.00 95.56 78 VAL A O 1
ATOM 598 N N . ARG A 1 79 ? -9.121 -11.713 -0.175 1.00 94.62 79 ARG A N 1
ATOM 599 C CA . ARG A 1 79 ? -9.994 -12.670 -0.893 1.00 94.62 79 ARG A CA 1
ATOM 600 C C . ARG A 1 79 ? -10.507 -13.794 0.008 1.00 94.62 79 ARG A C 1
ATOM 602 O O . ARG A 1 79 ? -11.628 -14.252 -0.188 1.00 94.62 79 ARG A O 1
ATOM 609 N N . HIS A 1 80 ? -9.711 -14.223 0.985 1.00 94.00 80 HIS A N 1
ATOM 610 C CA . HIS A 1 80 ? -10.083 -15.265 1.946 1.00 94.00 80 HIS A CA 1
ATOM 611 C C . HIS A 1 80 ? -10.792 -14.714 3.196 1.00 94.00 80 HIS A C 1
ATOM 613 O O . HIS A 1 80 ? -11.004 -15.451 4.157 1.00 94.00 80 HIS A O 1
ATOM 619 N N . GLY A 1 81 ? -11.178 -13.433 3.197 1.00 92.81 81 GLY A N 1
ATOM 620 C CA . GLY A 1 81 ? -11.917 -12.810 4.297 1.00 92.81 81 GLY A CA 1
ATOM 621 C C . GLY A 1 81 ? -11.070 -12.502 5.535 1.00 92.81 81 GLY A C 1
ATOM 622 O O . GLY A 1 81 ? -11.620 -12.248 6.607 1.00 92.81 81 GLY A O 1
ATOM 623 N N . GLN A 1 82 ? -9.741 -12.515 5.416 1.00 94.00 82 GLN A N 1
ATOM 624 C CA . GLN A 1 82 ? -8.850 -12.078 6.488 1.00 94.00 82 GLN A CA 1
ATOM 625 C C . GLN A 1 82 ? -8.859 -10.542 6.596 1.00 94.00 82 GLN A C 1
ATOM 627 O O . GLN A 1 82 ? -9.130 -9.837 5.626 1.00 94.00 82 GLN A O 1
ATOM 632 N N . GLY A 1 83 ? -8.568 -10.010 7.787 1.00 87.44 83 GLY A N 1
ATOM 633 C CA . GLY A 1 83 ? -8.578 -8.562 8.036 1.00 87.44 83 GLY A CA 1
ATOM 634 C C . GLY A 1 83 ? -9.958 -7.970 8.338 1.00 87.44 83 GLY A C 1
ATOM 635 O O . GLY A 1 83 ? -10.149 -6.771 8.178 1.00 87.44 83 GLY A O 1
ATOM 636 N N . ALA A 1 84 ? -10.924 -8.796 8.762 1.00 85.06 84 ALA A N 1
ATOM 637 C CA . ALA A 1 84 ? -12.224 -8.378 9.313 1.00 85.06 84 ALA A CA 1
ATOM 638 C C . ALA A 1 84 ? -13.037 -7.392 8.444 1.00 85.06 84 ALA A C 1
ATOM 640 O O . ALA A 1 84 ? -13.837 -6.616 8.962 1.00 85.06 84 ALA A O 1
ATOM 641 N N . GLY A 1 85 ? -12.846 -7.420 7.122 1.00 86.44 85 GLY A N 1
ATOM 642 C CA . GLY A 1 85 ? -13.530 -6.514 6.198 1.00 86.44 85 GLY A CA 1
AT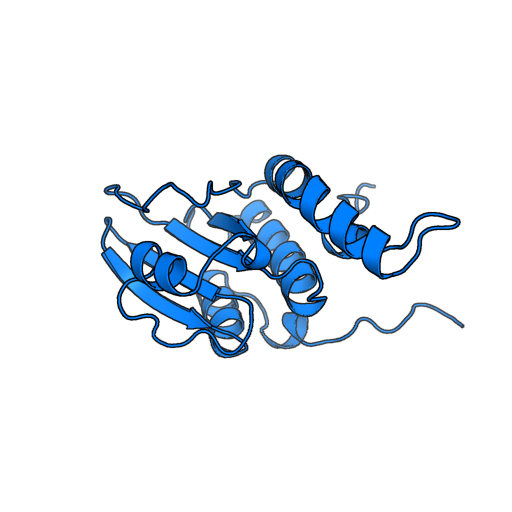OM 643 C C . GLY A 1 85 ? -12.969 -5.090 6.161 1.00 86.44 85 GLY A C 1
ATOM 644 O O . GLY A 1 85 ? -13.612 -4.226 5.573 1.00 86.44 85 GLY A O 1
ATOM 645 N N . VAL A 1 86 ? -11.792 -4.836 6.749 1.00 93.50 86 VAL A N 1
ATOM 646 C CA . VAL A 1 86 ? -11.096 -3.546 6.644 1.00 93.50 86 VAL A CA 1
ATOM 647 C C . VAL A 1 86 ? -10.705 -3.304 5.178 1.00 93.50 86 VAL A C 1
ATOM 649 O O . VAL A 1 86 ? -9.876 -4.046 4.642 1.00 93.50 86 VAL A O 1
ATOM 652 N N . PRO A 1 87 ? -11.252 -2.271 4.510 1.00 94.56 87 PRO A N 1
ATOM 653 C CA . PRO A 1 87 ? -10.863 -1.914 3.152 1.00 94.56 87 PRO A CA 1
ATOM 654 C C . PRO A 1 87 ? -9.383 -1.540 3.083 1.00 94.56 87 PRO A C 1
ATOM 656 O O . PRO A 1 87 ? -8.872 -0.815 3.941 1.00 94.56 87 PRO A O 1
ATOM 659 N N . VAL A 1 88 ? -8.703 -1.991 2.032 1.00 97.19 88 VAL A N 1
ATOM 660 C CA . VAL A 1 88 ? -7.280 -1.720 1.810 1.00 97.19 88 VAL A CA 1
ATOM 661 C C . VAL A 1 88 ? -7.129 -0.781 0.621 1.00 97.19 88 VAL A C 1
ATOM 663 O O . VAL A 1 88 ? -7.406 -1.167 -0.508 1.00 97.19 88 VAL A O 1
ATOM 666 N N . GLY A 1 89 ? -6.668 0.443 0.871 1.00 97.12 89 GLY A N 1
ATOM 667 C CA . GLY A 1 89 ? -6.257 1.390 -0.162 1.00 97.12 89 GLY A CA 1
ATOM 668 C C . GLY A 1 89 ? -4.761 1.291 -0.451 1.00 97.12 89 GLY A C 1
ATOM 669 O O . GLY A 1 89 ? -3.956 1.312 0.476 1.00 97.12 89 GLY A O 1
ATOM 670 N N . VAL A 1 90 ? -4.382 1.227 -1.723 1.00 97.88 90 VAL A N 1
ATOM 671 C CA . VAL A 1 90 ? -2.990 1.148 -2.184 1.00 97.88 90 VAL A CA 1
ATOM 672 C C . VAL A 1 90 ? -2.633 2.393 -2.986 1.00 97.88 90 VAL A C 1
ATOM 674 O O . VAL A 1 90 ? -3.388 2.782 -3.872 1.00 97.88 90 VAL A O 1
ATOM 677 N N . PHE A 1 91 ? -1.474 2.990 -2.721 1.00 96.88 91 PHE A N 1
ATOM 678 C CA . PHE A 1 91 ? -0.931 4.105 -3.506 1.00 96.88 91 PHE A CA 1
ATOM 679 C C . PHE A 1 91 ? 0.559 3.900 -3.802 1.00 96.88 91 PHE A C 1
ATOM 681 O O . PHE A 1 91 ? 1.238 3.121 -3.131 1.00 96.88 91 PHE A O 1
ATOM 688 N N . ASN A 1 92 ? 1.080 4.597 -4.814 1.00 95.88 92 ASN A N 1
ATOM 689 C CA . ASN A 1 92 ? 2.501 4.557 -5.160 1.00 95.88 92 ASN A CA 1
ATOM 690 C C . ASN A 1 92 ? 3.258 5.674 -4.431 1.00 95.88 92 ASN A C 1
ATOM 692 O O . ASN A 1 92 ? 2.945 6.850 -4.618 1.00 95.88 92 ASN A O 1
ATOM 696 N N . ILE A 1 93 ? 4.268 5.320 -3.635 1.00 95.00 93 ILE A N 1
ATOM 697 C CA . ILE A 1 93 ? 5.051 6.303 -2.877 1.00 95.00 93 ILE A CA 1
ATOM 698 C C . ILE A 1 93 ? 5.941 7.175 -3.763 1.00 95.00 93 ILE A C 1
ATOM 700 O O . ILE A 1 93 ? 6.242 8.300 -3.380 1.00 95.00 93 ILE A O 1
ATOM 704 N N . ASP A 1 94 ? 6.312 6.703 -4.957 1.00 92.81 94 ASP A N 1
ATOM 705 C CA . ASP A 1 94 ? 7.150 7.467 -5.890 1.00 92.81 94 ASP A CA 1
ATOM 706 C C . ASP A 1 94 ? 6.392 8.675 -6.485 1.00 92.81 94 ASP A C 1
ATOM 708 O O . ASP A 1 94 ? 6.985 9.531 -7.137 1.00 92.81 94 ASP A O 1
ATOM 712 N N . GLN A 1 95 ? 5.073 8.757 -6.267 1.00 91.06 95 GLN A N 1
ATOM 713 C CA . GLN A 1 95 ? 4.224 9.883 -6.674 1.00 91.06 95 GLN A CA 1
ATOM 714 C C . GLN A 1 95 ? 4.067 10.946 -5.578 1.00 91.06 95 GLN A C 1
ATOM 716 O O . GLN A 1 95 ? 3.352 11.925 -5.787 1.00 91.06 95 GLN A O 1
ATOM 721 N N . LEU A 1 96 ? 4.684 10.748 -4.411 1.00 91.06 96 LEU A N 1
ATOM 722 C CA . LEU A 1 96 ? 4.525 11.612 -3.247 1.00 91.06 96 LEU A CA 1
ATOM 723 C C . LEU A 1 96 ? 5.789 12.409 -2.947 1.00 91.06 96 LEU A C 1
ATOM 725 O O . LEU A 1 96 ? 6.904 11.889 -2.982 1.00 91.06 96 LEU A O 1
ATOM 729 N N . ALA A 1 97 ? 5.602 13.668 -2.559 1.00 90.88 97 ALA A N 1
ATOM 730 C CA . ALA A 1 97 ? 6.638 14.431 -1.884 1.00 90.88 97 ALA A CA 1
ATOM 731 C C . ALA A 1 97 ? 6.670 14.085 -0.386 1.00 90.88 97 ALA A C 1
ATOM 733 O O . ALA A 1 97 ? 5.704 13.580 0.185 1.00 90.88 97 ALA A O 1
ATOM 734 N N . ALA A 1 98 ? 7.764 14.437 0.296 1.00 86.62 98 ALA A N 1
ATOM 735 C CA . ALA A 1 98 ? 7.905 14.210 1.738 1.00 86.62 98 ALA A CA 1
ATOM 736 C C . ALA A 1 98 ? 6.729 14.787 2.560 1.00 86.62 98 ALA A C 1
ATOM 738 O O . ALA A 1 98 ? 6.258 14.154 3.502 1.00 86.62 98 ALA A O 1
ATOM 739 N N . ALA A 1 99 ? 6.220 15.963 2.174 1.00 88.12 99 ALA A N 1
ATOM 740 C CA . ALA A 1 99 ? 5.097 16.619 2.844 1.00 88.12 99 ALA A CA 1
ATOM 741 C C . ALA A 1 99 ? 3.755 15.881 2.664 1.00 88.12 99 ALA A C 1
ATOM 743 O O . ALA A 1 99 ? 2.867 16.006 3.507 1.00 88.12 99 ALA A O 1
ATOM 744 N N . ASP A 1 100 ? 3.601 15.089 1.599 1.00 91.12 100 ASP A N 1
ATOM 745 C CA . ASP A 1 100 ? 2.372 14.334 1.360 1.00 91.12 100 ASP A CA 1
ATOM 746 C C . ASP A 1 100 ? 2.206 13.172 2.339 1.00 91.12 100 ASP A C 1
ATOM 748 O O . ASP A 1 100 ? 1.078 12.843 2.705 1.00 91.12 100 ASP A O 1
ATOM 752 N N . PHE A 1 101 ? 3.307 12.579 2.814 1.00 91.75 101 PHE A N 1
ATOM 753 C CA . PHE A 1 101 ? 3.237 11.527 3.830 1.00 91.75 101 PHE A CA 1
ATOM 754 C C . PHE A 1 101 ? 2.651 12.045 5.137 1.00 91.75 101 PHE A C 1
ATOM 756 O O . PHE A 1 101 ? 1.813 11.372 5.724 1.00 91.75 101 PHE A O 1
ATOM 763 N N . GLU A 1 102 ? 3.031 13.249 5.564 1.00 90.75 102 GLU A N 1
ATOM 764 C CA . GLU A 1 102 ? 2.475 13.863 6.772 1.00 90.75 102 GLU A CA 1
ATOM 765 C C . GLU A 1 102 ? 0.980 14.169 6.604 1.00 90.75 102 GLU A C 1
ATOM 767 O O . GLU A 1 102 ? 0.195 13.979 7.529 1.00 90.75 102 GLU A O 1
ATOM 772 N N . ARG A 1 103 ? 0.550 14.571 5.401 1.00 89.81 103 ARG A N 1
ATOM 773 C CA . ARG A 1 103 ? -0.872 14.775 5.087 1.00 89.81 103 ARG A CA 1
ATOM 774 C C . ARG A 1 103 ? -1.669 13.466 5.112 1.00 89.81 103 ARG A C 1
ATOM 776 O O . ARG A 1 103 ? -2.782 13.447 5.632 1.00 89.81 103 ARG A O 1
ATOM 783 N N . LEU A 1 104 ? -1.135 12.392 4.531 1.00 90.62 104 LEU A N 1
ATOM 784 C CA . LEU A 1 104 ? -1.810 11.089 4.456 1.00 90.62 104 LEU A CA 1
ATOM 785 C C . LEU A 1 104 ? -1.750 10.313 5.776 1.00 90.62 104 LEU A C 1
ATOM 787 O O . LEU A 1 104 ? -2.661 9.545 6.086 1.00 90.62 104 LEU A O 1
ATOM 791 N N . MET A 1 105 ? -0.670 10.482 6.536 1.00 92.81 105 MET A N 1
ATOM 792 C CA . MET A 1 105 ? -0.385 9.763 7.773 1.00 92.81 105 MET A CA 1
ATOM 793 C C . MET A 1 105 ? 0.249 10.707 8.807 1.00 92.81 105 MET A C 1
ATOM 795 O O . MET A 1 105 ? 1.454 10.636 9.051 1.00 92.81 105 MET A O 1
ATOM 799 N N . PRO A 1 106 ? -0.545 11.577 9.455 1.00 92.38 106 PRO A N 1
ATOM 800 C CA . PRO A 1 106 ? -0.022 12.570 10.390 1.00 92.38 106 PRO A CA 1
ATOM 801 C C . PRO A 1 106 ? 0.874 11.974 11.480 1.00 92.38 106 PRO A C 1
ATOM 803 O O . PRO A 1 106 ? 0.529 10.985 12.139 1.00 92.38 106 PRO A O 1
ATOM 806 N N . GLY A 1 107 ? 2.041 12.579 11.681 1.00 93.06 107 GLY A N 1
ATOM 807 C CA . GLY A 1 107 ? 3.077 12.172 12.619 1.00 93.06 107 GLY A CA 1
ATOM 808 C C . GLY A 1 107 ? 3.836 10.906 12.223 1.00 93.06 107 GLY A C 1
ATOM 809 O O . GLY A 1 107 ? 4.431 10.293 13.109 1.00 93.06 107 GLY A O 1
ATOM 810 N N . ILE A 1 108 ? 3.776 10.459 10.961 1.00 93.12 108 ILE A N 1
ATOM 811 C CA . ILE A 1 108 ? 4.568 9.317 10.454 1.00 93.12 108 ILE A CA 1
ATOM 812 C C . ILE A 1 108 ? 6.076 9.577 10.564 1.00 93.12 108 ILE A C 1
ATOM 814 O O . ILE A 1 108 ? 6.857 8.635 10.685 1.00 93.12 108 ILE A O 1
ATOM 818 N N . GLY A 1 109 ? 6.476 10.851 10.588 1.00 90.31 109 GLY A N 1
ATOM 819 C CA . GLY A 1 109 ? 7.875 11.248 10.638 1.00 90.31 109 GLY A CA 1
ATOM 820 C C . GLY A 1 109 ? 8.574 10.996 9.305 1.00 90.31 109 GLY A C 1
ATOM 821 O O . GLY A 1 109 ? 7.965 11.057 8.237 1.00 90.31 109 GLY A O 1
ATOM 822 N N . PHE A 1 110 ? 9.880 10.741 9.354 1.00 87.50 110 PHE A N 1
ATOM 823 C CA . PHE A 1 110 ? 10.660 10.531 8.141 1.00 87.50 110 PHE A CA 1
ATOM 824 C C . PHE A 1 110 ? 10.471 9.106 7.603 1.00 87.50 110 PHE A C 1
ATOM 826 O O . PHE A 1 110 ? 10.762 8.120 8.281 1.00 87.50 110 PHE A O 1
ATOM 833 N N . VAL A 1 111 ? 10.009 8.993 6.357 1.00 90.94 111 VAL A N 1
ATOM 834 C CA . VAL A 1 111 ? 9.871 7.709 5.661 1.00 90.94 111 VAL A CA 1
ATOM 835 C C . VAL A 1 111 ? 11.235 7.294 5.111 1.00 90.94 111 VAL A C 1
ATOM 837 O O . VAL A 1 111 ? 11.677 7.781 4.075 1.00 90.94 111 VAL A O 1
ATOM 840 N N . HIS A 1 112 ? 11.915 6.388 5.814 1.00 85.75 112 HIS A N 1
ATOM 841 C CA . HIS A 1 112 ? 13.226 5.880 5.391 1.00 85.75 112 HIS A CA 1
ATOM 842 C C . HIS A 1 112 ? 13.123 4.775 4.338 1.00 85.75 112 HIS A C 1
ATOM 844 O O . HIS A 1 112 ? 13.957 4.693 3.436 1.00 85.75 112 HIS A O 1
ATOM 850 N N . HIS A 1 113 ? 12.115 3.910 4.466 1.00 91.06 113 HIS A N 1
ATOM 851 C CA . HIS A 1 113 ? 11.966 2.723 3.634 1.00 91.06 113 HIS A CA 1
ATOM 852 C C . HIS A 1 113 ? 10.492 2.419 3.355 1.00 91.06 113 HIS A C 1
ATOM 854 O O . HIS A 1 113 ? 9.661 2.57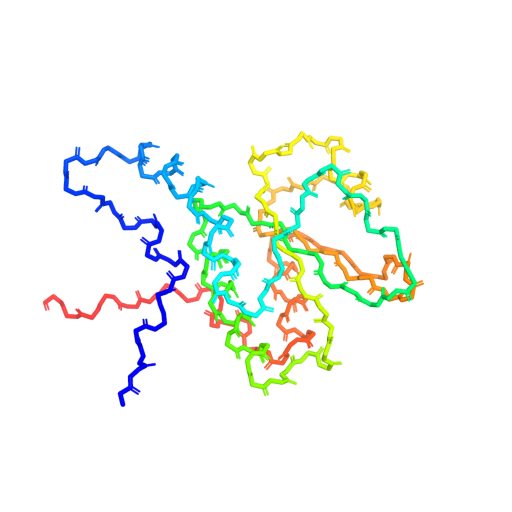0 4.253 1.00 91.06 113 HIS A O 1
ATOM 860 N N . PRO A 1 114 ? 10.167 1.926 2.153 1.00 93.81 114 PRO A N 1
ATOM 861 C CA . PRO A 1 114 ? 8.858 1.370 1.864 1.00 93.81 114 PRO A CA 1
ATOM 862 C C . PRO A 1 114 ? 8.693 -0.064 2.425 1.00 93.81 114 PRO A C 1
ATOM 864 O O . PRO A 1 114 ? 9.690 -0.746 2.718 1.00 93.81 114 PRO A O 1
ATOM 867 N N . PRO A 1 115 ? 7.448 -0.541 2.593 1.00 96.69 115 PRO A N 1
ATOM 868 C CA . PRO A 1 115 ? 6.194 0.181 2.369 1.00 96.69 115 PRO A CA 1
ATOM 869 C C . PRO A 1 115 ? 5.896 1.174 3.501 1.00 96.69 115 PRO A C 1
ATOM 871 O O . PRO A 1 115 ? 6.520 1.123 4.558 1.00 96.69 115 PRO A O 1
ATOM 874 N N . VAL A 1 116 ? 4.930 2.066 3.296 1.00 96.88 116 VAL A N 1
ATOM 875 C CA . VAL A 1 116 ? 4.384 2.964 4.327 1.00 96.88 116 VAL A CA 1
ATOM 876 C C . VAL A 1 116 ? 2.946 2.559 4.599 1.00 96.88 116 VAL A C 1
ATOM 878 O O . VAL A 1 116 ? 2.169 2.412 3.664 1.00 96.88 116 VAL A O 1
ATOM 881 N N . VAL A 1 117 ? 2.573 2.356 5.857 1.00 97.31 117 VAL A N 1
ATOM 882 C CA . VAL A 1 117 ? 1.252 1.828 6.212 1.00 97.31 117 VAL A CA 1
ATOM 883 C C . VAL A 1 117 ? 0.617 2.682 7.295 1.00 97.31 117 VAL A C 1
ATOM 885 O O . VAL A 1 117 ? 1.272 3.021 8.277 1.00 97.31 117 VAL A O 1
ATOM 888 N N . GLY A 1 118 ? -0.667 2.990 7.122 1.00 96.62 118 GLY A N 1
ATOM 889 C CA . GLY A 1 118 ? -1.495 3.686 8.101 1.00 96.62 118 GLY A CA 1
ATOM 890 C C . GLY A 1 118 ? -2.808 2.941 8.311 1.00 96.62 118 GLY A C 1
ATOM 891 O O . GLY A 1 118 ? -3.538 2.691 7.353 1.00 96.62 118 GLY A O 1
ATOM 892 N N . HIS A 1 119 ? -3.108 2.590 9.557 1.00 96.56 119 HIS A N 1
ATOM 893 C CA . HIS A 1 119 ? -4.340 1.925 9.962 1.00 96.56 119 HIS A CA 1
ATOM 894 C C . HIS A 1 119 ? -5.279 2.933 10.626 1.00 96.56 119 HIS A C 1
ATOM 896 O O . HIS A 1 119 ? -5.005 3.458 11.711 1.00 96.56 119 HIS A O 1
ATOM 902 N N . TRP A 1 120 ? -6.383 3.203 9.943 1.00 95.25 120 TRP A N 1
ATOM 903 C CA . TRP A 1 120 ? -7.431 4.114 10.365 1.00 95.25 120 TRP A CA 1
ATOM 904 C C . TRP A 1 120 ? -8.607 3.323 10.930 1.00 95.25 120 TRP A C 1
ATOM 906 O O . TRP A 1 120 ? -9.072 2.382 10.292 1.00 95.25 120 TRP A O 1
ATOM 916 N N . VAL A 1 121 ? -9.102 3.732 12.097 1.00 93.81 121 VAL A N 1
ATOM 917 C CA . VAL A 1 121 ? -10.301 3.169 12.734 1.00 93.81 121 VAL A CA 1
ATOM 918 C C . VAL A 1 121 ? -11.225 4.316 13.104 1.00 93.81 121 VAL A C 1
ATOM 920 O O . VAL A 1 121 ? -10.799 5.269 13.766 1.00 93.81 121 VAL A O 1
ATOM 923 N N . GLY A 1 122 ? -12.475 4.267 12.648 1.00 91.81 122 GLY A N 1
ATOM 924 C CA . GLY A 1 122 ? -13.442 5.339 12.893 1.00 91.81 122 GLY A CA 1
ATOM 925 C C . GLY A 1 122 ? -12.949 6.729 12.461 1.00 91.81 122 GLY A C 1
ATOM 926 O O . GLY A 1 122 ? -13.193 7.714 13.160 1.00 91.81 122 GLY A O 1
ATOM 927 N N . GLY A 1 123 ? -12.182 6.811 11.368 1.00 90.06 123 GLY A N 1
ATOM 928 C CA . GLY A 1 123 ? -11.608 8.069 10.875 1.00 90.06 123 GLY A CA 1
ATOM 929 C C . GLY A 1 123 ? -10.425 8.625 11.656 1.00 90.06 123 GLY A C 1
ATOM 930 O O . GLY A 1 123 ? -10.036 9.772 11.440 1.00 90.06 123 GLY A O 1
ATOM 931 N N . LYS A 1 124 ? -9.832 7.842 12.558 1.00 92.56 124 LYS A N 1
ATOM 932 C CA . LYS A 1 124 ? -8.624 8.226 13.293 1.00 92.56 124 LYS A CA 1
ATOM 933 C C . LYS A 1 124 ? -7.480 7.296 12.940 1.00 92.56 124 LYS A C 1
ATOM 935 O O . LYS A 1 124 ? -7.648 6.081 12.963 1.00 92.56 124 LYS A O 1
ATOM 940 N N . LEU A 1 125 ? -6.309 7.863 12.672 1.00 94.56 125 LEU A N 1
ATOM 941 C CA . LEU A 1 125 ? -5.083 7.096 12.501 1.00 94.56 125 LEU A CA 1
ATOM 942 C C . LEU A 1 125 ? -4.663 6.519 13.855 1.00 94.56 125 LEU A C 1
ATOM 944 O O . LEU A 1 125 ? -4.231 7.265 14.734 1.00 94.56 125 LEU A O 1
ATOM 948 N N . ILE A 1 126 ? -4.817 5.208 14.029 1.00 95.81 126 ILE A N 1
ATOM 949 C CA . ILE A 1 126 ? -4.498 4.525 15.291 1.00 95.81 126 ILE A CA 1
ATOM 950 C C . ILE A 1 126 ? -3.076 3.971 15.262 1.00 95.81 126 ILE A C 1
ATOM 952 O O . ILE A 1 126 ? -2.362 4.052 16.257 1.00 95.81 126 ILE A O 1
ATOM 956 N N . GLU A 1 127 ? -2.646 3.440 14.117 1.00 96.88 127 GLU A N 1
ATOM 957 C CA . GLU A 1 127 ? -1.306 2.881 13.946 1.00 96.88 127 GLU A CA 1
ATOM 958 C C . GLU A 1 127 ? -0.705 3.296 12.609 1.00 96.88 127 GLU A C 1
ATOM 960 O O . GLU A 1 127 ? -1.412 3.455 11.615 1.00 96.88 127 GLU A O 1
ATOM 965 N N . LYS A 1 128 ? 0.616 3.457 12.574 1.00 96.88 128 LYS A N 1
ATOM 966 C CA . LYS A 1 128 ? 1.354 3.799 11.361 1.00 96.88 128 LYS A CA 1
ATOM 967 C C . LYS A 1 128 ? 2.790 3.303 11.449 1.00 96.88 128 LYS A C 1
ATOM 969 O O . LYS A 1 128 ? 3.368 3.288 12.535 1.00 96.88 128 LYS A O 1
ATOM 974 N N . ALA A 1 129 ? 3.360 2.909 10.322 1.00 96.69 129 ALA A N 1
ATOM 975 C CA . ALA A 1 129 ? 4.728 2.416 10.255 1.00 96.69 129 ALA A CA 1
ATOM 976 C C . ALA A 1 129 ? 5.300 2.561 8.841 1.00 96.69 129 ALA A C 1
ATOM 978 O O . ALA A 1 129 ? 4.564 2.751 7.873 1.00 96.69 129 ALA A O 1
ATOM 979 N N . CYS A 1 130 ? 6.620 2.425 8.717 1.00 96.31 130 CYS A N 1
ATOM 980 C CA . CYS A 1 130 ? 7.296 2.290 7.432 1.00 96.31 130 CYS A CA 1
ATOM 981 C C . CYS A 1 130 ? 8.282 1.110 7.442 1.00 96.31 130 CYS A C 1
ATOM 983 O O . CYS A 1 130 ? 8.636 0.577 8.501 1.00 96.31 130 CYS A O 1
ATOM 985 N N . GLY A 1 131 ? 8.711 0.672 6.262 1.00 94.62 131 GLY A N 1
ATOM 986 C CA . GLY A 1 131 ? 9.730 -0.353 6.096 1.00 94.62 131 GLY A CA 1
ATOM 987 C C . GLY A 1 131 ? 9.327 -1.711 6.667 1.00 94.62 131 GLY A C 1
ATOM 988 O O . GLY A 1 131 ? 8.254 -2.249 6.402 1.00 94.62 131 GLY A O 1
ATOM 989 N N . PHE A 1 132 ? 10.225 -2.290 7.460 1.00 93.69 132 PHE A N 1
ATOM 990 C CA . PHE A 1 132 ? 10.000 -3.577 8.115 1.00 93.69 132 PHE A CA 1
ATOM 991 C C . PHE A 1 132 ? 8.779 -3.558 9.044 1.00 93.69 132 PHE A C 1
ATOM 993 O O . PHE A 1 132 ? 7.922 -4.430 8.931 1.00 93.69 132 PHE A O 1
ATOM 1000 N N . HIS A 1 133 ? 8.634 -2.521 9.869 1.00 95.00 133 HIS A N 1
ATOM 1001 C CA . HIS A 1 133 ? 7.509 -2.408 10.799 1.00 95.00 133 HIS A CA 1
ATOM 1002 C C . HIS A 1 133 ? 6.160 -2.241 10.090 1.00 95.00 133 HIS A C 1
ATOM 1004 O O . HIS A 1 133 ? 5.134 -2.676 10.605 1.00 95.00 133 HIS A O 1
ATOM 1010 N N . ALA A 1 134 ? 6.142 -1.663 8.885 1.00 96.44 134 ALA A N 1
ATOM 1011 C CA . ALA A 1 134 ? 4.934 -1.628 8.065 1.00 96.44 134 ALA A CA 1
ATOM 1012 C C . ALA A 1 134 ? 4.500 -3.031 7.617 1.00 96.44 134 ALA A C 1
ATOM 1014 O O . ALA A 1 134 ? 3.314 -3.350 7.678 1.00 96.44 134 ALA A O 1
ATOM 1015 N N . ARG A 1 135 ? 5.449 -3.895 7.237 1.00 95.88 135 ARG A N 1
ATOM 1016 C CA . ARG A 1 135 ? 5.156 -5.302 6.914 1.00 95.88 135 ARG A CA 1
ATOM 1017 C C . ARG A 1 135 ? 4.663 -6.074 8.137 1.00 95.88 135 ARG A C 1
ATOM 1019 O O . ARG A 1 135 ? 3.696 -6.818 8.024 1.00 95.88 135 ARG A O 1
ATOM 1026 N N . GLU A 1 136 ? 5.260 -5.857 9.309 1.00 95.38 136 GLU A N 1
ATOM 1027 C CA . GLU A 1 136 ? 4.783 -6.458 10.566 1.00 95.38 136 GLU A CA 1
ATOM 1028 C C . GLU A 1 136 ? 3.359 -6.011 10.923 1.00 95.38 136 GLU A C 1
ATOM 1030 O O . GLU A 1 136 ? 2.537 -6.830 11.335 1.00 95.38 136 GLU A O 1
ATOM 1035 N N . LEU A 1 137 ? 3.046 -4.724 10.729 1.00 96.31 137 LEU A N 1
ATOM 1036 C CA . LEU A 1 137 ? 1.705 -4.177 10.933 1.00 96.31 137 LEU A CA 1
ATOM 1037 C C . LEU A 1 137 ? 0.684 -4.864 10.016 1.00 96.31 137 LEU A C 1
ATOM 1039 O O . LEU A 1 137 ? -0.338 -5.348 10.502 1.00 96.31 137 LEU A O 1
ATOM 1043 N N . VAL A 1 138 ? 0.977 -4.975 8.716 1.00 96.88 138 VAL A N 1
ATOM 1044 C CA . VAL A 1 138 ? 0.115 -5.693 7.760 1.00 96.88 138 VAL A CA 1
ATOM 1045 C C . VAL A 1 138 ? -0.038 -7.159 8.160 1.00 96.88 138 VAL A C 1
ATOM 1047 O O . VAL A 1 138 ? -1.157 -7.670 8.201 1.00 96.88 138 VAL A O 1
ATOM 1050 N N . ALA A 1 139 ? 1.063 -7.827 8.511 1.00 95.94 139 ALA A N 1
ATOM 1051 C CA . ALA A 1 139 ? 1.043 -9.232 8.887 1.00 95.94 139 ALA A CA 1
ATOM 1052 C C . ALA A 1 139 ? 0.152 -9.494 10.105 1.00 95.94 139 ALA A C 1
ATOM 1054 O O . ALA A 1 139 ? -0.681 -10.398 10.078 1.00 95.94 139 ALA A O 1
ATOM 1055 N N . ARG A 1 140 ? 0.251 -8.652 11.137 1.00 95.69 140 ARG A N 1
ATOM 1056 C CA . ARG A 1 140 ? -0.605 -8.745 12.322 1.00 95.69 140 ARG A CA 1
ATOM 1057 C C . ARG A 1 140 ? -2.077 -8.491 12.002 1.00 95.69 140 ARG A C 1
ATOM 1059 O O . ARG A 1 140 ? -2.920 -9.249 12.471 1.00 95.69 140 ARG A O 1
ATOM 1066 N N . LEU A 1 141 ? -2.393 -7.443 11.238 1.00 95.75 141 LEU A N 1
ATOM 1067 C CA . LEU A 1 141 ? -3.785 -7.069 10.950 1.00 95.75 141 LEU A CA 1
ATOM 1068 C C . LEU A 1 141 ? -4.511 -8.106 10.081 1.00 95.75 141 LEU A C 1
ATOM 1070 O O . LEU A 1 141 ? -5.712 -8.308 10.243 1.00 95.75 141 LEU A O 1
ATOM 1074 N N . PHE A 1 142 ? -3.785 -8.783 9.189 1.00 96.31 142 PHE A N 1
ATOM 1075 C CA . PHE A 1 142 ? -4.356 -9.741 8.238 1.00 96.31 142 PHE A CA 1
ATOM 1076 C C . PHE A 1 142 ? -4.044 -11.204 8.581 1.00 96.31 142 PHE A C 1
ATOM 1078 O O . PHE A 1 142 ? -4.458 -12.099 7.851 1.00 96.31 142 PHE A O 1
ATOM 1085 N N . GLY A 1 143 ? -3.355 -11.478 9.693 1.00 94.38 143 GLY A N 1
ATOM 1086 C CA . GLY A 1 143 ? -2.992 -12.841 10.097 1.00 94.38 143 GLY A CA 1
ATOM 1087 C C . GLY A 1 143 ? -2.071 -13.541 9.091 1.00 94.38 143 GLY A C 1
ATOM 1088 O O . GLY A 1 143 ? -2.267 -14.717 8.793 1.00 94.38 143 GLY A O 1
ATOM 1089 N N . LEU A 1 144 ? -1.109 -12.807 8.529 1.00 93.50 144 LEU A N 1
ATOM 1090 C CA . LEU A 1 144 ? -0.114 -13.323 7.584 1.00 93.50 144 LEU A CA 1
ATOM 1091 C C . LEU A 1 144 ? 1.186 -13.691 8.312 1.00 93.50 144 LEU A C 1
ATOM 1093 O O . LEU A 1 144 ? 1.494 -13.141 9.369 1.00 93.50 144 LEU A O 1
ATOM 1097 N N . ASP A 1 145 ? 1.989 -14.575 7.716 1.00 89.81 145 ASP A N 1
ATOM 1098 C CA . ASP A 1 145 ? 3.356 -14.828 8.181 1.00 89.81 145 ASP A CA 1
ATOM 1099 C C . ASP A 1 145 ? 4.292 -13.696 7.706 1.00 89.81 145 ASP A C 1
ATOM 1101 O O . ASP A 1 145 ? 4.483 -13.534 6.495 1.00 89.81 145 ASP A O 1
ATOM 1105 N N . PRO A 1 146 ? 4.913 -12.916 8.612 1.00 82.50 146 PRO A N 1
ATOM 1106 C CA . PRO A 1 146 ? 5.840 -11.857 8.224 1.00 82.50 146 PRO A CA 1
ATOM 1107 C C . PRO A 1 146 ? 7.073 -12.380 7.471 1.00 82.50 146 PRO A C 1
ATOM 1109 O O . PRO A 1 146 ? 7.650 -11.637 6.676 1.00 82.50 146 PRO A O 1
ATOM 1112 N N . LYS A 1 147 ? 7.480 -13.645 7.658 1.00 85.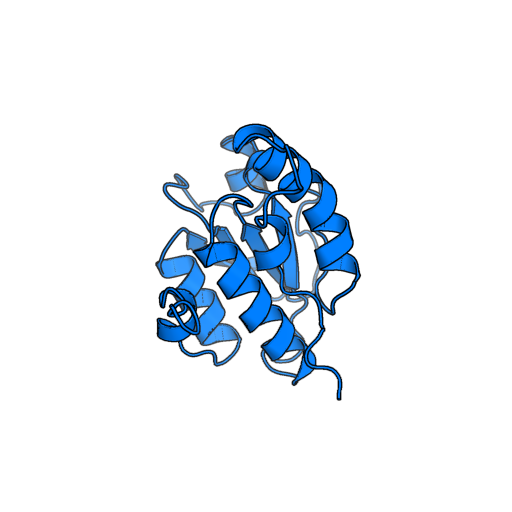12 147 LYS A N 1
ATOM 1113 C CA . LYS A 1 147 ? 8.621 -14.227 6.929 1.00 85.12 147 LYS A CA 1
ATOM 1114 C C . LYS A 1 147 ? 8.333 -14.378 5.440 1.00 85.12 147 LYS A C 1
ATOM 1116 O O . LYS A 1 147 ? 9.199 -14.064 4.624 1.00 85.12 147 LYS A O 1
ATOM 1121 N N . ALA A 1 148 ? 7.099 -14.733 5.084 1.00 82.44 148 ALA A N 1
ATOM 1122 C CA . ALA A 1 148 ? 6.672 -14.870 3.692 1.00 82.44 148 ALA A CA 1
ATOM 1123 C C . ALA A 1 148 ? 6.787 -13.552 2.898 1.00 82.44 148 ALA A C 1
ATOM 1125 O O . ALA A 1 148 ? 6.900 -13.570 1.676 1.00 82.44 148 ALA A O 1
ATOM 1126 N N . MET A 1 149 ? 6.805 -12.399 3.579 1.00 79.56 149 MET A N 1
ATOM 1127 C CA . MET A 1 149 ? 6.982 -11.080 2.955 1.00 79.56 149 MET A CA 1
ATOM 1128 C C . MET A 1 149 ? 8.452 -10.714 2.690 1.00 79.56 149 MET A C 1
ATOM 1130 O O . MET A 1 149 ? 8.726 -9.724 2.011 1.00 79.56 149 MET A O 1
ATOM 1134 N N . ILE A 1 150 ? 9.400 -11.461 3.261 1.00 76.38 150 ILE A N 1
ATOM 1135 C CA . ILE A 1 150 ? 10.843 -11.168 3.233 1.00 76.38 150 ILE A CA 1
ATOM 1136 C C . ILE A 1 150 ? 11.598 -12.245 2.443 1.00 76.38 150 ILE A C 1
ATOM 1138 O O . ILE A 1 150 ? 12.691 -11.999 1.931 1.00 76.38 150 ILE A O 1
ATOM 1142 N N . GLU A 1 151 ? 11.023 -13.436 2.305 1.00 67.31 151 GLU A N 1
ATOM 1143 C CA . GLU A 1 151 ? 11.611 -14.498 1.504 1.00 67.31 151 GLU A CA 1
ATOM 1144 C C . GLU A 1 151 ? 11.670 -14.101 0.024 1.00 67.31 151 GLU A C 1
ATOM 1146 O O . GLU A 1 151 ? 10.666 -13.810 -0.632 1.00 67.31 151 GLU A O 1
ATOM 1151 N N . ARG A 1 152 ? 12.889 -14.100 -0.529 1.00 55.53 152 ARG A N 1
ATOM 1152 C CA . ARG A 1 152 ? 13.055 -14.134 -1.981 1.00 55.53 152 ARG A CA 1
ATOM 1153 C C . ARG A 1 152 ? 12.585 -15.510 -2.441 1.00 55.53 152 ARG A C 1
ATOM 1155 O O . ARG A 1 152 ? 13.108 -16.502 -1.934 1.00 55.53 152 ARG A O 1
ATOM 1162 N N . PRO A 1 153 ? 11.670 -15.602 -3.411 1.00 50.38 153 PRO A N 1
ATOM 1163 C CA . PRO A 1 153 ? 11.318 -16.898 -3.949 1.00 50.38 153 PRO A CA 1
ATOM 1164 C C . PRO A 1 153 ? 12.557 -17.486 -4.604 1.00 50.38 153 PRO A C 1
ATOM 1166 O O . PRO A 1 153 ? 13.246 -16.824 -5.386 1.00 50.38 153 PRO A O 1
ATOM 1169 N N . THR A 1 154 ? 12.839 -18.731 -4.251 1.00 44.47 154 THR A N 1
ATOM 1170 C CA . THR A 1 154 ? 13.846 -19.538 -4.921 1.00 44.47 154 THR A CA 1
ATOM 1171 C C . THR A 1 154 ? 13.472 -19.596 -6.404 1.00 44.47 154 THR A C 1
ATOM 1173 O O . THR A 1 154 ? 12.315 -19.899 -6.710 1.00 44.47 154 THR A O 1
ATOM 1176 N N . PRO A 1 155 ? 14.379 -19.276 -7.344 1.00 42.31 155 PRO A N 1
ATOM 1177 C CA . PRO A 1 155 ? 14.098 -19.520 -8.749 1.00 42.31 155 PRO A CA 1
ATOM 1178 C C . PRO A 1 155 ? 13.797 -21.012 -8.916 1.00 42.31 155 PRO A C 1
ATOM 1180 O O . PRO A 1 155 ? 14.582 -21.865 -8.498 1.00 42.31 155 PRO A O 1
ATOM 1183 N N . ALA A 1 156 ? 12.626 -21.324 -9.467 1.00 43.06 156 ALA A N 1
ATOM 1184 C CA . ALA A 1 156 ? 12.273 -22.689 -9.809 1.00 43.06 156 ALA A CA 1
ATOM 1185 C C . ALA A 1 156 ? 13.168 -23.134 -10.974 1.00 43.06 156 ALA A C 1
ATOM 1187 O O . ALA A 1 156 ? 12.963 -22.680 -12.093 1.00 43.06 156 ALA A O 1
ATOM 1188 N N . GLY A 1 157 ? 14.147 -23.995 -10.685 1.00 44.78 157 GLY A N 1
ATOM 1189 C CA . GLY A 1 157 ? 14.925 -24.752 -11.670 1.00 44.78 157 GLY A CA 1
ATOM 1190 C C . GLY A 1 157 ? 15.868 -23.923 -12.547 1.00 44.78 157 GLY A C 1
ATOM 1191 O O . GLY A 1 157 ? 15.442 -23.300 -13.516 1.00 44.78 157 GLY A O 1
ATOM 1192 N N . ALA A 1 158 ? 17.162 -23.994 -12.238 1.00 37.25 158 ALA A N 1
ATOM 1193 C CA . ALA A 1 158 ? 18.217 -23.940 -13.248 1.00 37.25 158 ALA A CA 1
ATOM 1194 C C . ALA A 1 158 ? 18.630 -25.378 -13.579 1.00 37.25 158 ALA A C 1
ATOM 1196 O O . ALA A 1 158 ? 18.613 -26.203 -12.633 1.00 37.25 158 ALA A O 1
#

pLDDT: mean 88.06, std 13.97, range [36.25, 97.88]

Radius of gyration: 15.4 Å; Cα contacts (8 Å, |Δi|>4): 241; chains: 1; bounding box: 34×41×41 Å

Mean predicted aligned error: 5.69 Å

Foldseek 3Di:
DDPPLPQLCVLQVADVPHDNVRSQVSSQVCVQVSQVVFQAAADDLPDALAAQAKAKEKEFASPDPLRSLLVRQLRVLVVVVFLVPHHYYYYYCVPDDQVSCCRRAPPQPGAPADIWMFIDHRRDGPDIYGDLVRL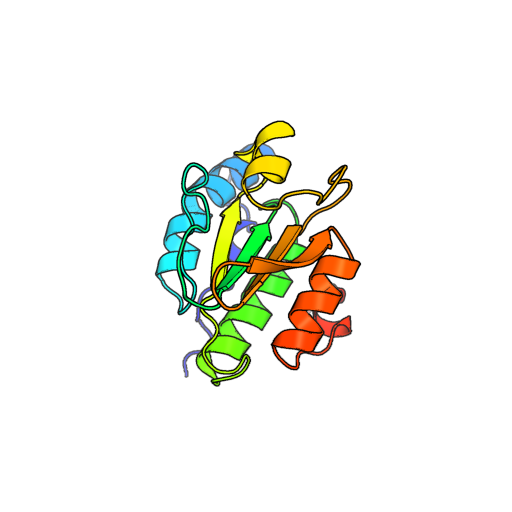VVSCVSSVHDSVSSVDDDDPDDD